Protein AF-A0A8S2XTC8-F1 (afdb_monomer)

Sequence (112 aa):
LIPLHIVGETWANIMSEYTPDDPAATIFNDYITDTYVDDDAIFSSFIWNDHDLIITDQPRTNNHVEGFHNRLKQHFGVHPHIYEFIEALKEENKYNYTRYTESFTQTVKRKK

Secondary structure (DSSP, 8-state):
---GGGHHHHHHHHHHHH--S-HHHHHHHHHHIIIIISTT-TT-HHHH--HHHHHTT--SSTHHHHHHHHHHHHSS-SS--HHHHHHHHHHHHHHHHHHHHHHHHHHHHHT-

Radius of gyration: 22.56 Å; Cα contacts (8 Å, |Δi|>4): 60; chains: 1; bounding box: 52×30×63 Å

Organism: NCBI:txid1234261

Structure (mmCIF, N/CA/C/O backbone):
data_AF-A0A8S2XTC8-F1
#
_entry.id   AF-A0A8S2XTC8-F1
#
loop_
_atom_site.group_PDB
_atom_site.id
_atom_site.type_symbol
_atom_site.label_atom_id
_atom_site.label_alt_id
_atom_site.label_comp_id
_atom_site.label_asym_id
_atom_site.label_entity_id
_atom_site.label_seq_id
_atom_site.pdbx_PDB_ins_code
_atom_site.Cartn_x
_atom_site.Cartn_y
_atom_site.Cartn_z
_atom_site.occupancy
_atom_site.B_iso_or_equiv
_atom_site.auth_seq_id
_atom_site.auth_comp_id
_atom_site.auth_asym_id
_atom_site.auth_atom_id
_atom_site.pdbx_PDB_model_num
ATOM 1 N N . LEU A 1 1 ? -5.631 -4.250 -12.435 1.00 81.69 1 LEU A N 1
ATOM 2 C CA . LEU A 1 1 ? -4.330 -4.806 -12.001 1.00 81.69 1 LEU A CA 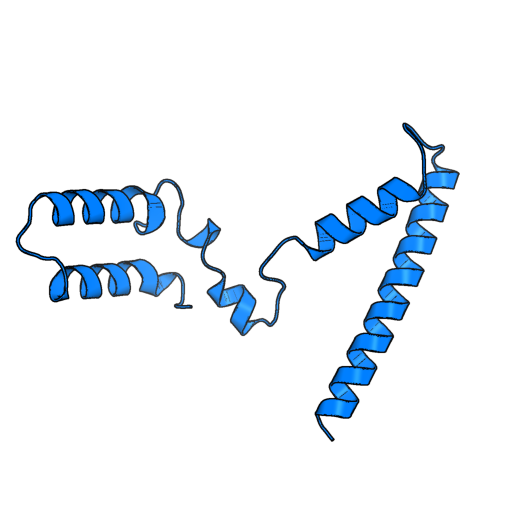1
ATOM 3 C C . LEU A 1 1 ? -4.287 -6.265 -12.423 1.00 81.69 1 LEU A C 1
ATOM 5 O O . LEU A 1 1 ? -5.352 -6.800 -12.711 1.00 81.69 1 LEU A O 1
ATOM 9 N N . ILE A 1 2 ? -3.104 -6.865 -12.520 1.00 92.19 2 ILE A N 1
ATOM 10 C CA . ILE A 1 2 ? -2.926 -8.267 -12.924 1.00 92.19 2 ILE A CA 1
ATOM 11 C C . ILE A 1 2 ? -2.479 -9.111 -11.722 1.00 92.19 2 ILE A C 1
ATOM 13 O O . ILE A 1 2 ? -1.785 -8.568 -10.856 1.00 92.19 2 ILE A O 1
ATOM 17 N N . PRO A 1 3 ? -2.856 -10.401 -11.653 1.00 94.31 3 PRO A N 1
ATOM 18 C CA . PRO A 1 3 ? -2.379 -11.311 -10.618 1.00 94.31 3 PRO A CA 1
ATOM 19 C C . PRO A 1 3 ? -0.850 -11.350 -10.530 1.00 94.31 3 PRO A C 1
ATOM 21 O O . PRO A 1 3 ? -0.177 -11.344 -11.559 1.00 94.31 3 PRO A O 1
ATOM 24 N N . LEU A 1 4 ? -0.315 -11.462 -9.310 1.00 92.62 4 LEU A N 1
ATOM 25 C CA . LEU A 1 4 ? 1.131 -11.500 -9.038 1.00 92.62 4 LEU A CA 1
ATOM 26 C C . LEU A 1 4 ? 1.878 -12.511 -9.921 1.00 92.62 4 LEU A C 1
ATOM 28 O O . LEU A 1 4 ? 2.869 -12.166 -10.555 1.00 92.62 4 LEU A O 1
ATOM 32 N N . HIS A 1 5 ? 1.344 -13.729 -10.039 1.00 92.62 5 HIS A N 1
ATOM 33 C CA . HIS A 1 5 ? 1.986 -14.827 -10.768 1.00 92.62 5 HIS A CA 1
ATOM 34 C C . HIS A 1 5 ? 2.084 -14.629 -12.290 1.00 92.62 5 HIS A C 1
ATOM 36 O O . HIS A 1 5 ? 2.773 -15.407 -12.939 1.00 92.62 5 HIS A O 1
ATOM 42 N N . ILE A 1 6 ? 1.407 -13.626 -12.866 1.00 95.50 6 ILE A N 1
ATOM 43 C CA . ILE A 1 6 ? 1.507 -13.313 -14.302 1.00 95.50 6 ILE A CA 1
ATOM 44 C C . ILE A 1 6 ? 2.220 -11.987 -14.578 1.00 95.50 6 ILE A C 1
ATOM 46 O O . ILE A 1 6 ? 2.302 -11.578 -15.736 1.00 95.50 6 ILE A O 1
ATOM 50 N N . VAL A 1 7 ? 2.712 -11.290 -13.545 1.00 95.56 7 VAL A N 1
ATOM 51 C CA . VAL A 1 7 ? 3.379 -9.986 -13.699 1.00 95.56 7 VAL A CA 1
ATOM 52 C C . VAL A 1 7 ? 4.603 -10.105 -14.604 1.00 95.56 7 VAL A C 1
ATOM 54 O O . VAL A 1 7 ? 4.688 -9.370 -15.587 1.00 95.56 7 VAL A O 1
ATOM 57 N N . GLY A 1 8 ? 5.492 -11.062 -14.323 1.00 94.88 8 GLY A N 1
ATOM 58 C CA . GLY A 1 8 ? 6.707 -11.288 -15.110 1.00 94.88 8 GLY A CA 1
ATOM 59 C C . GLY A 1 8 ? 6.421 -11.668 -16.562 1.00 94.88 8 GLY A C 1
ATOM 60 O O . GLY A 1 8 ? 6.950 -11.046 -17.480 1.00 94.88 8 GLY A O 1
ATOM 61 N N . GLU A 1 9 ? 5.516 -12.625 -16.785 1.00 95.69 9 GLU A N 1
ATOM 62 C CA . GLU A 1 9 ? 5.120 -13.047 -18.136 1.00 95.69 9 GLU A CA 1
ATOM 63 C C . GLU A 1 9 ? 4.496 -11.891 -18.931 1.00 95.69 9 GLU A C 1
ATOM 65 O O . GLU A 1 9 ? 4.861 -11.642 -20.081 1.00 95.69 9 GLU A O 1
ATOM 70 N N . THR A 1 10 ? 3.578 -11.146 -18.312 1.00 95.62 10 THR A N 1
ATOM 71 C CA . THR A 1 10 ? 2.916 -10.011 -18.965 1.00 95.62 10 THR A CA 1
ATOM 72 C C . THR A 1 10 ? 3.928 -8.928 -19.326 1.00 95.62 10 THR A C 1
ATOM 74 O O . THR A 1 10 ? 3.880 -8.394 -20.432 1.00 95.62 10 THR A O 1
ATOM 77 N N . TRP A 1 11 ? 4.864 -8.623 -18.424 1.00 95.62 11 TRP A N 1
ATOM 78 C CA . TRP A 1 11 ? 5.939 -7.672 -18.686 1.00 95.62 11 TRP A CA 1
ATOM 79 C C . TRP A 1 11 ? 6.813 -8.115 -19.862 1.00 95.62 11 TRP A C 1
ATOM 81 O O . TRP A 1 11 ? 6.981 -7.349 -20.809 1.00 95.62 11 TRP A O 1
ATOM 91 N N . ALA A 1 12 ? 7.292 -9.362 -19.854 1.00 94.88 12 ALA A N 1
ATOM 92 C CA . ALA A 1 12 ? 8.130 -9.907 -20.919 1.00 94.88 12 ALA A CA 1
ATOM 93 C C . ALA A 1 12 ? 7.439 -9.843 -22.291 1.00 94.88 12 ALA A C 1
ATOM 95 O O . ALA A 1 12 ? 8.054 -9.429 -23.275 1.00 94.88 12 ALA A O 1
ATOM 96 N N . ASN A 1 13 ? 6.144 -10.169 -22.347 1.00 96.12 13 ASN A N 1
ATOM 97 C CA . ASN A 1 13 ? 5.355 -10.079 -23.574 1.00 96.12 13 ASN A CA 1
ATOM 98 C C . ASN A 1 13 ? 5.282 -8.635 -24.095 1.00 96.12 13 ASN A C 1
ATOM 100 O O . ASN A 1 13 ? 5.574 -8.397 -25.267 1.00 96.12 13 ASN A O 1
ATOM 104 N N . ILE A 1 14 ? 4.979 -7.660 -23.227 1.00 95.19 14 ILE A N 1
ATOM 105 C CA . ILE A 1 14 ? 4.919 -6.241 -23.618 1.00 95.19 14 ILE A CA 1
ATOM 106 C C . ILE A 1 14 ? 6.291 -5.763 -24.103 1.00 95.19 14 ILE A C 1
ATOM 108 O O . ILE A 1 14 ? 6.381 -5.105 -25.137 1.00 95.19 14 ILE A O 1
ATOM 112 N N . MET A 1 15 ? 7.371 -6.108 -23.399 1.00 95.06 15 MET A N 1
ATOM 113 C CA . MET A 1 15 ? 8.714 -5.706 -23.817 1.00 95.06 15 MET A CA 1
ATOM 114 C C . MET A 1 15 ? 9.083 -6.328 -25.168 1.00 95.06 15 MET A C 1
ATOM 116 O O . MET A 1 15 ? 9.638 -5.638 -26.019 1.00 95.06 15 MET A O 1
ATOM 120 N N . SER A 1 16 ? 8.718 -7.585 -25.421 1.00 92.75 16 SER A N 1
ATOM 121 C CA . SER A 1 16 ? 9.005 -8.235 -26.705 1.00 92.75 16 SER A CA 1
ATOM 122 C C . SER A 1 16 ? 8.294 -7.583 -27.899 1.00 92.75 16 SER A C 1
ATOM 124 O O . SER A 1 16 ? 8.839 -7.566 -28.999 1.00 92.75 16 SER A O 1
ATOM 126 N N . GLU A 1 17 ? 7.094 -7.035 -27.687 1.00 95.25 17 GLU A N 1
ATOM 127 C CA . GLU A 1 17 ? 6.263 -6.467 -28.752 1.00 95.25 17 GLU A CA 1
ATOM 128 C C . GLU A 1 17 ? 6.541 -4.974 -28.984 1.00 95.25 17 GLU A C 1
ATOM 130 O O . GLU A 1 17 ? 6.488 -4.507 -30.122 1.00 95.25 17 GLU A O 1
ATOM 135 N N . TYR A 1 18 ? 6.847 -4.225 -27.920 1.00 94.12 18 TYR A N 1
ATOM 136 C CA . TYR A 1 18 ? 6.850 -2.760 -27.953 1.00 94.12 18 TYR A CA 1
ATOM 137 C C . TYR A 1 18 ? 8.214 -2.105 -27.719 1.00 94.12 18 TYR A C 1
ATOM 139 O O . TYR A 1 18 ? 8.297 -0.881 -27.833 1.00 94.12 18 TYR A O 1
ATOM 147 N N . THR A 1 19 ? 9.275 -2.856 -27.401 1.00 95.00 19 THR A N 1
ATOM 148 C CA . THR A 1 19 ? 10.608 -2.257 -27.200 1.00 95.00 19 THR A CA 1
ATOM 149 C C . THR A 1 19 ? 11.142 -1.694 -28.520 1.00 95.00 19 THR A C 1
ATOM 151 O O . THR A 1 19 ? 11.317 -2.455 -29.474 1.00 95.00 19 THR A O 1
ATOM 154 N N . PRO A 1 20 ? 11.411 -0.378 -28.610 1.00 94.38 20 PRO A N 1
ATOM 155 C CA . PRO A 1 20 ? 12.057 0.207 -29.779 1.00 94.38 20 PRO A CA 1
ATOM 156 C C . PRO A 1 20 ? 13.463 -0.361 -29.984 1.00 94.38 20 PRO A C 1
ATOM 158 O O . PRO A 1 20 ? 14.128 -0.736 -29.021 1.00 94.38 20 PRO A O 1
ATOM 161 N N . ASP A 1 21 ? 13.950 -0.334 -31.226 1.00 94.69 21 ASP A N 1
ATOM 162 C CA . ASP A 1 21 ? 15.351 -0.632 -31.552 1.00 94.69 21 ASP A CA 1
ATOM 163 C C . ASP A 1 21 ? 16.263 0.540 -31.135 1.00 94.69 21 ASP A C 1
ATOM 165 O O . ASP A 1 21 ?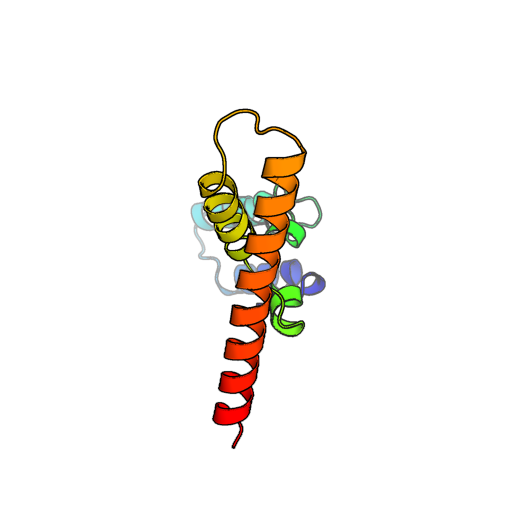 16.809 1.280 -31.954 1.00 94.69 21 ASP A O 1
ATOM 169 N N . ASP A 1 22 ? 16.331 0.773 -29.824 1.00 95.44 22 ASP A N 1
ATOM 170 C CA . ASP A 1 22 ? 17.124 1.802 -29.161 1.00 95.44 22 ASP A CA 1
ATOM 171 C C . ASP A 1 22 ? 17.790 1.187 -27.917 1.00 95.44 22 ASP A C 1
ATOM 173 O O . ASP A 1 22 ? 17.087 0.735 -27.007 1.00 95.44 22 ASP A O 1
ATOM 177 N N . PRO A 1 23 ? 19.133 1.204 -27.815 1.00 95.38 23 PRO A N 1
ATOM 178 C CA . PRO A 1 23 ? 19.844 0.729 -26.631 1.00 95.38 23 PRO A CA 1
ATOM 179 C C . PRO A 1 23 ? 19.354 1.346 -25.313 1.00 95.38 23 PRO A C 1
ATOM 181 O O . PRO A 1 23 ? 19.392 0.684 -24.277 1.00 95.38 23 PRO A O 1
ATOM 184 N N . ALA A 1 24 ? 18.883 2.597 -25.328 1.00 96.81 24 ALA A N 1
ATOM 185 C CA . ALA A 1 24 ? 18.349 3.244 -24.134 1.00 96.81 24 ALA A CA 1
ATOM 186 C C . ALA A 1 24 ? 17.051 2.583 -23.642 1.00 96.81 24 ALA A C 1
ATOM 188 O O . ALA A 1 24 ? 16.830 2.503 -22.432 1.00 96.81 24 ALA A O 1
ATOM 189 N N . ALA A 1 25 ? 16.218 2.080 -24.558 1.00 95.56 25 ALA A N 1
ATOM 190 C CA . ALA A 1 25 ? 14.997 1.365 -24.209 1.00 95.56 25 ALA A CA 1
ATOM 191 C C . ALA A 1 25 ? 15.311 0.014 -23.558 1.00 95.56 25 ALA A C 1
ATOM 193 O O . ALA A 1 25 ? 14.725 -0.312 -22.530 1.00 95.56 25 ALA A O 1
ATOM 194 N N . THR A 1 26 ? 16.294 -0.724 -24.083 1.00 95.31 26 THR A N 1
ATOM 195 C CA . THR A 1 26 ? 16.756 -1.978 -23.467 1.00 95.31 26 THR A CA 1
ATOM 196 C C . THR A 1 26 ? 17.275 -1.746 -22.052 1.00 95.31 26 THR A C 1
ATOM 198 O O . THR A 1 26 ? 16.823 -2.407 -21.125 1.00 95.31 26 THR A O 1
ATOM 201 N N . ILE A 1 27 ? 18.137 -0.740 -21.855 1.00 97.00 27 ILE A N 1
ATOM 202 C CA . ILE A 1 27 ? 18.672 -0.397 -20.525 1.00 97.00 27 ILE A CA 1
ATOM 203 C C . ILE A 1 27 ? 17.546 -0.052 -19.544 1.00 97.00 27 ILE A C 1
ATOM 205 O O . ILE A 1 27 ? 17.588 -0.439 -18.377 1.00 97.00 27 ILE A O 1
ATOM 209 N N . PHE A 1 28 ? 16.538 0.692 -20.003 1.00 96.50 28 PHE A N 1
ATOM 210 C CA . PHE A 1 28 ? 15.380 1.017 -19.180 1.00 96.50 28 PHE A CA 1
ATOM 211 C C . PHE A 1 28 ? 14.578 -0.235 -18.802 1.00 96.50 28 PHE A C 1
ATOM 213 O O . PHE A 1 28 ? 14.201 -0.389 -17.641 1.00 96.50 28 PHE A O 1
ATOM 220 N N . ASN A 1 29 ? 14.343 -1.136 -19.753 1.00 96.25 29 ASN A N 1
ATOM 221 C CA . ASN A 1 29 ? 13.584 -2.358 -19.513 1.00 96.25 29 ASN A CA 1
ATOM 222 C C . ASN A 1 29 ? 14.310 -3.307 -18.559 1.00 96.25 29 ASN A C 1
ATOM 224 O O . ASN A 1 29 ? 13.669 -3.850 -17.661 1.00 96.25 29 ASN A O 1
ATOM 228 N N . ASP A 1 30 ? 15.627 -3.457 -18.707 1.00 95.69 30 ASP A N 1
ATOM 22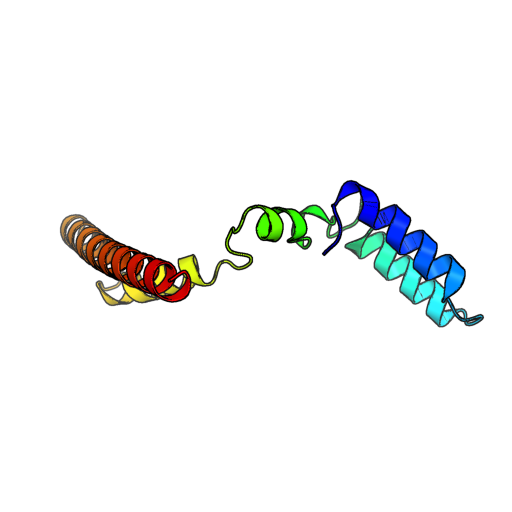9 C CA . ASP A 1 30 ? 16.464 -4.242 -17.795 1.00 95.69 30 ASP A CA 1
ATOM 230 C C . ASP A 1 30 ? 16.376 -3.664 -16.378 1.00 95.69 30 ASP A C 1
ATOM 232 O O . ASP A 1 30 ? 16.046 -4.371 -15.429 1.00 95.69 30 ASP A O 1
ATOM 236 N N . TYR A 1 31 ? 16.522 -2.340 -16.246 1.00 97.44 31 TYR A N 1
ATOM 237 C CA . TYR A 1 31 ? 16.366 -1.658 -14.962 1.00 97.44 31 TYR A CA 1
ATOM 238 C C . TYR A 1 31 ? 14.998 -1.917 -14.316 1.00 97.44 31 TYR A C 1
ATOM 240 O O . TYR A 1 31 ? 14.934 -2.217 -13.122 1.00 97.44 31 TYR A O 1
ATOM 248 N N . ILE A 1 32 ? 13.898 -1.799 -15.070 1.00 97.00 32 ILE A N 1
ATOM 249 C CA . ILE A 1 32 ? 12.557 -2.066 -14.532 1.00 97.00 32 ILE A CA 1
ATOM 250 C C . ILE A 1 32 ? 12.407 -3.538 -14.147 1.00 97.00 32 ILE A C 1
ATOM 252 O O . ILE A 1 32 ? 11.815 -3.827 -13.104 1.00 97.00 32 ILE A O 1
ATOM 256 N N . THR A 1 33 ? 12.962 -4.446 -14.951 1.00 96.19 33 THR A N 1
ATOM 257 C CA . THR A 1 33 ? 12.899 -5.888 -14.706 1.00 96.19 33 THR A CA 1
ATOM 258 C C . THR A 1 33 ? 13.567 -6.230 -13.378 1.00 96.19 33 THR A C 1
ATOM 260 O O . THR A 1 33 ? 12.893 -6.719 -12.471 1.00 96.19 33 THR A O 1
ATOM 263 N N . ASP A 1 34 ? 14.831 -5.836 -13.222 1.00 97.12 34 ASP A N 1
ATOM 264 C CA . ASP A 1 34 ? 15.654 -6.107 -12.038 1.00 97.12 34 ASP A CA 1
ATOM 265 C C . ASP A 1 34 ? 15.139 -5.391 -10.779 1.00 97.12 34 ASP A C 1
ATOM 267 O O . ASP A 1 34 ? 15.334 -5.837 -9.646 1.00 97.12 34 ASP A O 1
ATOM 271 N N . THR A 1 35 ? 14.495 -4.235 -10.952 1.00 97.62 35 THR A N 1
ATOM 272 C CA . THR A 1 35 ? 14.062 -3.411 -9.819 1.00 97.62 35 THR A CA 1
ATOM 273 C C . THR A 1 35 ? 12.662 -3.777 -9.331 1.00 97.62 35 THR A C 1
ATOM 275 O O . THR A 1 35 ? 12.426 -3.698 -8.125 1.00 97.62 35 THR A O 1
ATOM 278 N N . TYR A 1 36 ? 11.739 -4.174 -10.218 1.00 96.62 36 TYR A N 1
ATOM 279 C CA . TYR A 1 36 ? 10.315 -4.299 -9.869 1.00 96.62 36 TYR A CA 1
ATOM 280 C C . TYR A 1 36 ? 9.620 -5.594 -10.301 1.00 96.62 36 TYR A C 1
ATOM 282 O O . TYR A 1 36 ? 8.598 -5.933 -9.699 1.00 96.62 36 TYR A O 1
ATOM 290 N N . VAL A 1 37 ? 10.085 -6.269 -11.354 1.00 95.50 37 VAL A N 1
ATOM 291 C CA . VAL A 1 37 ? 9.299 -7.323 -12.022 1.00 95.50 37 VAL A CA 1
ATOM 292 C C . VAL A 1 37 ? 9.791 -8.720 -11.686 1.00 95.50 37 VAL A C 1
ATOM 294 O O . VAL A 1 37 ? 8.955 -9.598 -11.484 1.00 95.50 37 VAL A O 1
ATOM 297 N N . ASP A 1 38 ? 11.108 -8.916 -11.669 1.00 93.75 38 ASP A N 1
ATOM 298 C CA . ASP A 1 38 ? 11.714 -10.223 -11.437 1.00 93.75 38 ASP A CA 1
ATOM 299 C C . ASP A 1 38 ? 11.351 -10.783 -10.051 1.00 93.75 38 ASP A C 1
ATOM 301 O O . ASP A 1 38 ? 11.030 -10.038 -9.117 1.00 93.75 38 ASP A O 1
ATOM 305 N N . ASP A 1 39 ? 11.409 -12.105 -9.902 1.00 89.50 39 ASP A N 1
ATOM 306 C CA . ASP A 1 39 ? 11.077 -12.769 -8.636 1.00 89.50 39 ASP A CA 1
ATOM 307 C C . ASP A 1 39 ? 12.043 -12.337 -7.515 1.00 89.50 39 ASP A C 1
ATOM 309 O O . ASP A 1 39 ? 11.623 -12.135 -6.371 1.00 89.50 39 ASP A O 1
ATOM 313 N N . ASP A 1 40 ? 13.309 -12.099 -7.877 1.00 92.69 40 ASP A N 1
ATOM 314 C CA . ASP A 1 40 ? 14.380 -11.605 -7.003 1.00 92.69 40 ASP A CA 1
ATOM 315 C C . ASP A 1 40 ? 14.551 -10.069 -7.056 1.00 92.69 40 ASP A C 1
ATOM 317 O O . ASP A 1 40 ? 15.567 -9.5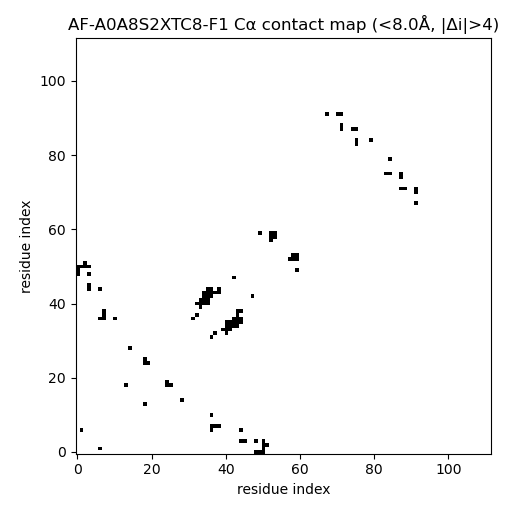27 -6.607 1.00 92.69 40 ASP A O 1
ATOM 321 N N . ALA A 1 41 ? 13.563 -9.340 -7.590 1.00 95.81 41 ALA A N 1
ATOM 322 C CA . ALA A 1 41 ? 13.640 -7.891 -7.735 1.00 95.81 41 ALA A CA 1
ATOM 323 C C . ALA A 1 41 ? 13.773 -7.151 -6.392 1.00 95.81 41 ALA A C 1
ATOM 325 O O . ALA A 1 41 ? 13.178 -7.527 -5.376 1.00 95.81 41 ALA A O 1
ATOM 326 N N . ILE A 1 42 ? 14.483 -6.014 -6.414 1.00 95.69 42 ILE A N 1
ATOM 327 C CA . ILE A 1 42 ? 14.707 -5.153 -5.232 1.00 95.69 42 ILE A CA 1
ATOM 328 C C . ILE A 1 42 ? 13.378 -4.786 -4.557 1.00 95.69 42 ILE A C 1
ATOM 330 O O . ILE A 1 42 ? 13.252 -4.823 -3.330 1.00 95.69 42 ILE A O 1
ATOM 334 N N . PHE A 1 43 ? 12.383 -4.438 -5.371 1.00 95.81 43 PHE A N 1
ATOM 335 C CA . PHE A 1 43 ? 11.019 -4.161 -4.953 1.00 95.81 43 PHE A CA 1
ATOM 336 C C . PHE A 1 43 ? 10.082 -5.162 -5.615 1.00 95.81 43 PHE A C 1
ATOM 338 O O . PHE A 1 43 ? 9.343 -4.831 -6.543 1.00 95.81 43 PHE A O 1
ATOM 345 N N . SER A 1 44 ? 10.128 -6.394 -5.110 1.00 93.38 44 SER A N 1
ATOM 346 C CA . SER A 1 44 ? 9.256 -7.485 -5.534 1.00 93.38 44 SER A CA 1
ATOM 347 C C . SER A 1 44 ? 7.793 -7.050 -5.680 1.00 93.38 44 SER A C 1
ATOM 349 O O . SER A 1 44 ? 7.272 -6.255 -4.887 1.00 93.38 44 SER A O 1
ATOM 351 N N . SER A 1 45 ? 7.108 -7.621 -6.672 1.00 93.69 45 SER A N 1
ATOM 352 C CA . SER A 1 45 ? 5.711 -7.314 -6.995 1.00 93.69 45 SER A CA 1
ATOM 353 C C . SER A 1 45 ? 4.741 -7.481 -5.825 1.00 93.69 45 SER A C 1
ATOM 355 O O . SER A 1 45 ? 3.747 -6.761 -5.757 1.00 93.69 45 SER A O 1
ATOM 357 N N . PHE A 1 46 ? 5.073 -8.313 -4.835 1.00 90.25 46 PHE A N 1
ATOM 358 C CA . PHE A 1 46 ? 4.330 -8.434 -3.576 1.00 90.25 46 PHE A CA 1
ATOM 359 C C . PHE A 1 46 ? 4.211 -7.125 -2.777 1.00 90.25 46 PHE A C 1
ATOM 361 O O . PHE A 1 46 ? 3.294 -6.993 -1.971 1.00 90.25 46 PHE A O 1
ATOM 368 N N . ILE A 1 47 ? 5.132 -6.173 -2.960 1.00 90.25 47 ILE A N 1
ATOM 369 C CA . ILE A 1 47 ? 5.152 -4.906 -2.214 1.00 90.25 47 ILE A CA 1
ATOM 370 C C . ILE A 1 47 ? 4.205 -3.875 -2.836 1.00 90.25 47 ILE A C 1
ATOM 372 O O . ILE A 1 47 ? 3.584 -3.102 -2.109 1.00 90.25 47 ILE A O 1
ATOM 376 N N . TRP A 1 48 ? 4.122 -3.828 -4.167 1.00 91.56 48 TRP A N 1
ATOM 377 C CA . TRP A 1 48 ? 3.449 -2.742 -4.891 1.00 91.56 48 TRP A CA 1
ATOM 378 C C . TRP A 1 48 ? 2.182 -3.171 -5.641 1.00 91.56 48 TRP A C 1
ATOM 380 O O . TRP A 1 48 ? 1.425 -2.314 -6.101 1.00 91.56 48 TRP A O 1
ATOM 390 N N . ASN A 1 49 ? 1.939 -4.470 -5.818 1.00 93.31 49 ASN A N 1
ATOM 391 C CA . ASN A 1 49 ? 0.781 -4.959 -6.558 1.00 93.31 49 ASN A CA 1
ATOM 392 C C . ASN A 1 49 ? -0.452 -5.104 -5.648 1.00 93.31 49 ASN A C 1
ATOM 394 O O . ASN A 1 49 ? -0.539 -6.011 -4.825 1.00 93.31 49 ASN A O 1
ATOM 398 N N . ASP A 1 50 ? -1.459 -4.258 -5.880 1.00 93.56 50 ASP A N 1
ATOM 399 C CA . ASP A 1 50 ? -2.725 -4.268 -5.131 1.00 93.56 50 ASP A CA 1
ATOM 400 C C . ASP A 1 50 ? -3.823 -5.158 -5.753 1.00 93.56 50 ASP A C 1
ATOM 402 O O . ASP A 1 50 ? -4.999 -5.008 -5.413 1.00 93.56 50 ASP A O 1
ATOM 406 N N . HIS A 1 51 ? -3.515 -6.038 -6.714 1.00 94.38 51 HIS A N 1
ATOM 407 C CA . HIS A 1 51 ? -4.530 -6.848 -7.406 1.00 94.38 51 HIS A CA 1
ATOM 408 C C . HIS A 1 51 ? -5.425 -7.599 -6.421 1.00 94.38 51 HIS A C 1
ATOM 410 O O . HIS A 1 51 ? -6.653 -7.497 -6.496 1.00 94.38 51 HIS A O 1
ATOM 416 N N . ASP A 1 52 ? -4.805 -8.295 -5.471 1.00 92.12 52 ASP A N 1
ATOM 417 C CA . ASP A 1 52 ? -5.520 -9.117 -4.502 1.00 92.12 52 ASP A CA 1
ATOM 418 C C . ASP A 1 52 ? -6.347 -8.258 -3.535 1.00 92.12 52 ASP A C 1
ATOM 420 O O . ASP A 1 52 ? -7.467 -8.626 -3.175 1.00 92.12 52 ASP A O 1
ATOM 424 N N . LEU A 1 53 ? -5.865 -7.057 -3.194 1.00 91.12 53 LEU A N 1
ATOM 425 C CA . LEU A 1 53 ? -6.617 -6.090 -2.391 1.00 91.12 53 LEU A CA 1
ATOM 426 C C . LEU A 1 53 ? -7.870 -5.602 -3.129 1.00 91.12 53 LEU A C 1
ATOM 428 O O . LEU A 1 53 ? -8.930 -5.478 -2.524 1.00 91.12 53 LEU A O 1
ATOM 432 N N . ILE A 1 54 ? -7.787 -5.383 -4.445 1.00 90.38 54 ILE A N 1
ATOM 433 C CA . ILE A 1 54 ? -8.940 -4.960 -5.254 1.00 90.38 54 ILE A CA 1
ATOM 434 C C . ILE A 1 54 ? -10.005 -6.054 -5.313 1.00 90.38 54 ILE A C 1
ATOM 436 O O . ILE A 1 54 ? -11.180 -5.772 -5.080 1.00 90.38 54 ILE A O 1
ATOM 440 N N . ILE A 1 55 ? -9.623 -7.293 -5.633 1.00 92.56 55 ILE A N 1
ATOM 441 C CA . ILE A 1 55 ? -10.600 -8.386 -5.780 1.00 92.56 55 ILE A CA 1
ATOM 442 C C . ILE A 1 55 ? -11.242 -8.771 -4.441 1.00 92.56 55 ILE A C 1
ATOM 444 O O . ILE A 1 55 ? -12.354 -9.295 -4.428 1.00 92.56 55 ILE A O 1
ATOM 448 N N . THR A 1 56 ? -10.561 -8.501 -3.323 1.00 91.00 56 THR A N 1
ATOM 449 C CA . THR A 1 56 ? -11.068 -8.755 -1.966 1.00 91.00 56 THR A CA 1
ATOM 450 C C . THR A 1 56 ? -11.748 -7.544 -1.323 1.00 91.00 56 THR A C 1
ATOM 452 O O . THR A 1 56 ? -12.137 -7.630 -0.159 1.00 91.00 56 THR A O 1
ATOM 455 N N . ASP A 1 57 ? -11.930 -6.442 -2.062 1.00 88.38 57 ASP A N 1
ATOM 456 C CA . ASP A 1 57 ? -12.516 -5.182 -1.570 1.00 88.38 57 ASP A CA 1
ATOM 457 C C . ASP A 1 57 ? -11.812 -4.646 -0.304 1.00 88.38 57 ASP A C 1
ATOM 459 O O . ASP A 1 57 ? -12.431 -4.103 0.615 1.00 88.38 57 ASP A O 1
ATOM 463 N N . GLN A 1 58 ? -10.489 -4.824 -0.236 1.00 88.44 58 GLN A N 1
ATOM 464 C CA . GLN A 1 58 ? -9.646 -4.331 0.849 1.00 88.44 58 GLN A CA 1
ATOM 465 C C . GLN A 1 58 ? -9.063 -2.941 0.538 1.00 88.44 58 GLN A C 1
ATOM 467 O O . GLN A 1 58 ? -8.887 -2.564 -0.627 1.00 88.44 58 GLN A O 1
ATOM 472 N N . PRO A 1 59 ? -8.730 -2.142 1.571 1.00 86.81 59 PRO A N 1
ATOM 473 C CA . PRO A 1 59 ? -8.069 -0.858 1.377 1.00 86.81 59 PRO A CA 1
ATOM 474 C C . PRO A 1 59 ? -6.713 -1.011 0.673 1.00 86.81 59 PRO A C 1
ATOM 476 O O . PRO A 1 59 ? -5.839 -1.722 1.150 1.00 86.81 59 PRO A O 1
ATOM 479 N N . ARG A 1 60 ? -6.524 -0.276 -0.429 1.00 87.19 60 ARG A N 1
ATOM 480 C CA . ARG A 1 60 ? -5.259 -0.218 -1.195 1.00 87.19 60 ARG A CA 1
ATOM 481 C C . ARG A 1 60 ? -4.175 0.639 -0.541 1.00 87.19 60 ARG A C 1
ATOM 483 O O . ARG A 1 60 ? -3.016 0.590 -0.914 1.00 87.19 60 ARG A O 1
ATOM 490 N N . THR A 1 61 ? -4.566 1.504 0.388 1.00 85.38 61 THR A N 1
ATOM 491 C CA . THR A 1 61 ? -3.658 2.441 1.047 1.00 85.38 61 THR A CA 1
ATOM 492 C C . THR A 1 61 ? -3.886 2.418 2.549 1.00 85.38 61 THR A C 1
ATOM 494 O O . THR A 1 61 ? -4.981 2.133 3.039 1.00 85.38 61 THR A O 1
ATOM 497 N N . ASN A 1 62 ? -2.856 2.798 3.295 1.00 86.62 62 ASN A N 1
ATOM 498 C CA . ASN A 1 62 ? -2.892 2.962 4.745 1.00 86.62 62 ASN A CA 1
ATOM 499 C C . ASN A 1 62 ? -3.596 4.264 5.198 1.00 86.62 62 ASN A C 1
ATOM 501 O O . ASN A 1 62 ? -3.616 4.551 6.396 1.00 86.62 62 ASN A O 1
ATOM 505 N N . ASN A 1 63 ? -4.223 5.024 4.287 1.00 88.56 63 ASN A N 1
ATOM 506 C CA . ASN A 1 63 ? -4.885 6.308 4.571 1.00 88.56 63 ASN A CA 1
ATOM 507 C C . ASN A 1 63 ? -5.866 6.228 5.751 1.00 88.56 63 ASN A C 1
ATOM 509 O O . ASN A 1 63 ? -6.008 7.175 6.525 1.00 88.56 63 ASN A O 1
ATOM 513 N N . HIS A 1 64 ? -6.567 5.099 5.897 1.00 86.56 64 HIS A N 1
ATOM 514 C CA . HIS A 1 64 ? -7.507 4.909 6.999 1.00 86.56 64 HIS A CA 1
ATOM 515 C C . HIS A 1 64 ? -6.794 4.822 8.360 1.00 86.56 64 HIS A C 1
ATOM 517 O O . HIS A 1 64 ? -7.274 5.394 9.339 1.00 86.56 64 HIS A O 1
ATOM 523 N N . VAL A 1 65 ? -5.637 4.150 8.421 1.00 90.44 65 VAL A N 1
ATOM 524 C CA . VAL A 1 65 ? -4.802 4.036 9.627 1.00 90.44 65 VAL A CA 1
ATOM 525 C C . VAL A 1 65 ? -4.154 5.378 9.947 1.00 90.44 65 VAL A C 1
ATOM 527 O O . VAL A 1 65 ? -4.148 5.800 11.101 1.00 90.44 65 VAL A O 1
ATOM 530 N N . GLU A 1 66 ? -3.647 6.078 8.934 1.00 91.94 66 GLU A N 1
ATOM 531 C CA . GLU A 1 66 ? -3.059 7.409 9.095 1.00 91.94 66 GLU A CA 1
ATOM 532 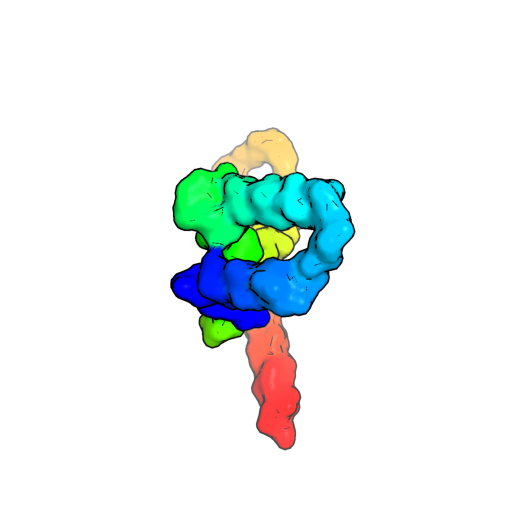C C . GLU A 1 66 ? -4.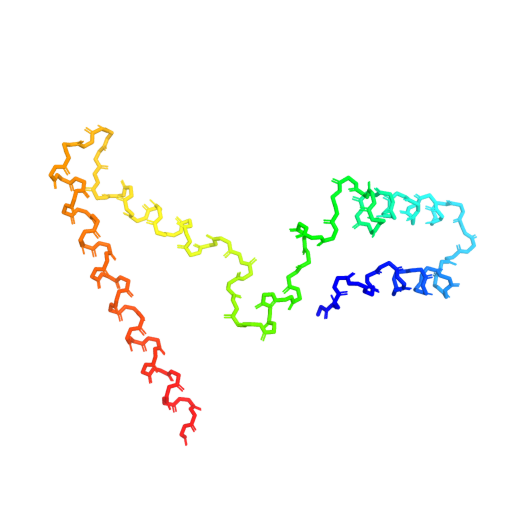081 8.411 9.638 1.00 91.94 66 GLU A C 1
ATOM 534 O O . GLU A 1 66 ? -3.801 9.129 10.599 1.00 91.94 66 GLU A O 1
ATOM 539 N N . GLY A 1 67 ? -5.298 8.404 9.086 1.00 90.50 67 GLY A N 1
ATOM 540 C CA . GLY A 1 67 ? -6.403 9.228 9.568 1.00 90.50 67 GLY A CA 1
ATOM 541 C C . GLY A 1 67 ? -6.801 8.900 11.009 1.00 90.50 67 GLY A C 1
ATOM 542 O O . GLY A 1 67 ? -6.998 9.816 11.809 1.00 90.50 67 GLY A O 1
ATOM 543 N N . PHE A 1 68 ? -6.869 7.610 11.357 1.00 92.06 68 PHE A N 1
ATOM 544 C CA . PHE A 1 68 ? -7.109 7.162 12.731 1.00 92.06 68 PHE A CA 1
ATOM 545 C C . PHE A 1 68 ? -6.028 7.676 13.687 1.00 92.06 68 PHE A C 1
ATOM 547 O O . PHE A 1 68 ? -6.349 8.324 14.680 1.00 92.06 68 PHE A O 1
ATOM 554 N N . HIS A 1 69 ? -4.748 7.460 13.375 1.00 92.25 69 HIS A N 1
ATOM 555 C CA . HIS A 1 69 ? -3.652 7.912 14.231 1.00 92.25 69 HIS A CA 1
ATOM 556 C C . HIS A 1 69 ? -3.606 9.433 14.362 1.00 92.25 69 HIS A C 1
ATOM 558 O O . HIS A 1 69 ? -3.324 9.939 15.447 1.00 92.25 69 HIS A O 1
ATOM 564 N N . ASN A 1 70 ? -3.883 10.167 13.284 1.00 91.94 70 ASN A N 1
ATOM 565 C CA . ASN A 1 70 ? -3.929 11.623 13.325 1.00 91.94 70 ASN A CA 1
ATOM 566 C C . ASN A 1 70 ? -5.030 12.118 14.276 1.00 91.94 70 ASN A C 1
ATOM 568 O O . ASN A 1 70 ? -4.776 12.987 15.105 1.00 91.94 70 ASN A O 1
ATOM 572 N N . ARG A 1 71 ? -6.230 11.531 14.208 1.00 91.25 71 ARG A N 1
ATOM 573 C CA . ARG A 1 71 ? -7.350 11.906 15.080 1.00 91.25 71 ARG A CA 1
ATOM 574 C C . ARG A 1 71 ? -7.111 11.483 16.531 1.00 91.25 71 ARG A C 1
ATOM 576 O O . ARG A 1 71 ? -7.274 12.298 17.433 1.00 91.25 71 ARG A O 1
ATOM 583 N N . LEU A 1 72 ? -6.617 10.267 16.762 1.00 92.19 72 LEU A N 1
ATOM 584 C CA . LEU A 1 72 ? -6.276 9.778 18.100 1.00 92.19 72 LEU A CA 1
ATOM 585 C C . LEU A 1 72 ? -5.255 10.696 18.791 1.00 92.19 72 LEU A C 1
ATOM 587 O O . LEU A 1 72 ? -5.460 11.086 19.934 1.00 92.19 72 LEU A O 1
ATOM 591 N N . LYS A 1 73 ? -4.199 11.116 18.080 1.00 91.00 73 LYS A N 1
ATOM 592 C CA . LYS A 1 73 ? -3.186 12.047 18.610 1.00 91.00 73 LYS A CA 1
ATOM 593 C C . LYS A 1 73 ? -3.747 13.416 19.007 1.00 91.00 73 LYS A C 1
ATOM 595 O O . LYS A 1 73 ? -3.106 14.106 19.786 1.00 91.00 73 LYS A O 1
ATOM 600 N N . GLN A 1 74 ? -4.905 13.828 18.490 1.00 90.12 74 GLN A N 1
ATOM 601 C CA . GLN A 1 74 ? -5.536 15.098 18.872 1.00 90.12 74 GLN A CA 1
ATOM 602 C C . GLN A 1 74 ? -6.248 15.024 20.231 1.00 90.12 74 GLN A C 1
ATOM 604 O O . GLN A 1 74 ? -6.535 16.067 20.811 1.00 90.12 74 GLN A O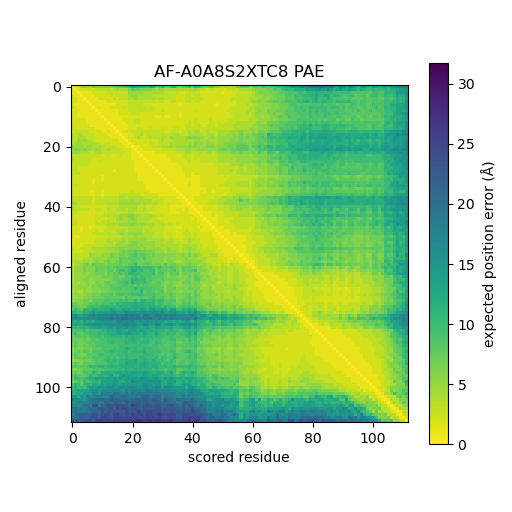 1
ATOM 609 N N . HIS A 1 75 ? -6.517 13.821 20.750 1.00 89.38 75 HIS A N 1
ATOM 610 C CA . HIS A 1 75 ? -7.246 13.635 22.008 1.00 89.38 75 HIS A CA 1
ATOM 611 C C . HIS A 1 75 ? -6.360 13.751 23.253 1.00 89.38 75 HIS A C 1
ATOM 613 O O . HIS A 1 75 ? -6.878 13.868 24.360 1.00 89.38 75 HIS A O 1
ATOM 619 N N . PHE A 1 76 ? -5.035 13.714 23.104 1.00 89.75 76 PHE A N 1
ATOM 620 C CA . PHE A 1 76 ? -4.119 13.766 24.238 1.00 89.75 76 PHE A CA 1
ATOM 621 C C . PHE A 1 76 ? -2.783 14.437 23.909 1.00 89.75 76 PHE A C 1
ATOM 623 O O . PHE A 1 76 ? -2.335 14.468 22.766 1.00 89.75 76 PHE A O 1
ATOM 630 N N . GLY A 1 77 ? -2.133 14.967 24.948 1.00 86.50 77 GLY A N 1
ATOM 631 C CA . GLY A 1 77 ? -0.791 15.542 24.864 1.00 86.50 77 GLY A CA 1
ATOM 632 C C . GLY A 1 77 ? 0.323 14.492 24.822 1.00 86.50 77 GLY A C 1
ATOM 633 O O . GLY A 1 77 ? 0.095 13.288 24.733 1.00 86.50 77 GLY A O 1
ATOM 634 N N . VAL A 1 78 ? 1.570 14.948 24.905 1.00 86.38 78 VAL A N 1
ATOM 635 C CA . VAL A 1 78 ? 2.734 14.054 24.950 1.00 86.38 78 VAL A CA 1
ATOM 636 C C . VAL A 1 78 ? 2.742 13.295 26.287 1.00 86.38 78 VAL A C 1
ATOM 638 O O . VAL A 1 78 ? 2.750 13.922 27.340 1.00 86.38 78 VAL A O 1
ATOM 641 N N . HIS A 1 79 ? 2.752 11.958 26.226 1.00 88.06 79 HIS A N 1
ATOM 642 C CA . HIS A 1 79 ? 2.685 11.031 27.373 1.00 88.06 79 HIS A CA 1
ATOM 643 C C . HIS A 1 79 ? 1.404 11.147 28.232 1.00 88.06 79 HIS A C 1
ATOM 645 O O . HIS A 1 79 ? 1.490 11.530 29.399 1.00 88.06 79 HIS A O 1
ATOM 651 N N . PRO A 1 80 ? 0.218 10.785 27.701 1.00 91.62 80 PRO A N 1
ATOM 652 C CA . PRO A 1 80 ? -1.013 10.769 28.493 1.00 91.62 80 PRO A CA 1
ATOM 653 C C . PRO A 1 80 ? -0.948 9.773 29.647 1.00 91.62 80 PRO A C 1
ATOM 655 O O . PRO A 1 80 ? -0.280 8.735 29.563 1.00 91.62 80 PRO A O 1
ATOM 658 N N . HIS A 1 81 ? -1.731 10.033 30.692 1.00 95.31 81 HIS A N 1
ATOM 659 C CA . HIS A 1 81 ? -1.997 9.004 31.687 1.00 95.31 81 HIS A CA 1
ATOM 660 C C . HIS A 1 81 ? -2.774 7.844 31.038 1.00 95.31 81 HIS A C 1
ATOM 662 O O . HIS A 1 81 ? -3.612 8.055 30.161 1.00 95.31 81 HIS A O 1
ATOM 668 N N . ILE A 1 82 ? -2.553 6.602 31.488 1.00 95.44 82 ILE A N 1
ATOM 669 C CA . ILE A 1 82 ? -3.167 5.414 30.866 1.00 95.44 82 ILE A CA 1
ATOM 670 C C . ILE A 1 82 ? -4.702 5.496 30.794 1.00 95.44 82 ILE A C 1
ATOM 672 O O . ILE A 1 82 ? -5.297 5.066 29.811 1.00 95.44 82 ILE A O 1
ATOM 676 N N . TYR A 1 83 ? -5.349 6.102 31.792 1.00 95.88 83 TYR A N 1
ATOM 677 C CA . TYR A 1 83 ? -6.800 6.319 31.781 1.00 95.88 83 TYR A CA 1
ATOM 678 C C . TYR A 1 83 ? -7.253 7.306 30.697 1.00 95.88 83 TYR A C 1
ATOM 680 O O . TYR A 1 83 ? -8.246 7.039 30.032 1.00 95.88 83 TYR A O 1
ATOM 688 N N . GLU A 1 84 ? -6.515 8.394 30.468 1.00 93.12 84 GLU A N 1
ATOM 689 C CA . GLU A 1 84 ? -6.823 9.358 29.399 1.00 93.12 84 GLU A CA 1
ATOM 690 C C . GLU A 1 84 ? -6.678 8.701 28.025 1.00 93.12 84 GLU A C 1
ATOM 692 O O . GLU A 1 84 ? -7.533 8.857 27.157 1.00 93.12 84 GLU A O 1
ATOM 697 N N . PHE A 1 85 ? -5.630 7.891 27.853 1.00 94.81 85 PHE A N 1
ATOM 698 C CA . PHE A 1 85 ? -5.426 7.126 26.629 1.00 94.81 85 PHE A CA 1
ATOM 699 C C . PHE A 1 85 ? -6.560 6.118 26.377 1.00 94.81 85 PHE A C 1
ATOM 701 O O . PHE A 1 85 ? -7.044 5.998 25.252 1.00 94.81 85 PHE A O 1
ATOM 708 N N . ILE A 1 86 ? -7.021 5.417 27.420 1.00 96.12 86 ILE A N 1
ATOM 709 C CA . ILE A 1 86 ? -8.154 4.485 27.321 1.00 96.12 86 ILE A CA 1
ATOM 710 C C . ILE A 1 86 ? -9.442 5.213 26.918 1.00 96.12 86 ILE A C 1
ATOM 712 O O . ILE A 1 86 ? -10.174 4.705 26.068 1.00 96.12 86 ILE A O 1
ATOM 716 N N . GLU A 1 87 ? -9.732 6.379 27.496 1.00 95.25 87 GLU A N 1
ATOM 717 C CA . GLU A 1 87 ? -10.922 7.151 27.117 1.00 95.25 87 GLU A CA 1
ATOM 718 C C . GLU A 1 87 ? -10.838 7.643 25.666 1.00 95.25 87 GLU A C 1
ATOM 720 O O . GLU A 1 87 ? -11.784 7.436 24.905 1.00 95.25 87 GLU A O 1
ATOM 725 N N . ALA A 1 88 ? -9.679 8.145 25.227 1.00 94.50 88 ALA A N 1
ATOM 726 C CA . ALA A 1 88 ? -9.461 8.521 23.829 1.00 94.50 88 ALA A CA 1
ATOM 727 C C . ALA A 1 88 ? -9.700 7.344 22.863 1.00 94.50 88 ALA A C 1
ATOM 729 O O . ALA A 1 88 ? -10.352 7.498 21.830 1.00 94.50 88 ALA A O 1
ATOM 730 N N . LEU A 1 89 ? -9.247 6.132 23.210 1.00 95.19 89 LEU A N 1
ATOM 731 C CA . LEU A 1 89 ? -9.515 4.930 22.410 1.00 95.19 89 LEU A CA 1
ATOM 732 C C . LEU A 1 89 ? -11.010 4.588 22.334 1.00 95.19 89 LEU A C 1
ATOM 734 O O . LEU A 1 89 ? -11.490 4.154 21.282 1.00 95.19 89 LEU A O 1
ATOM 738 N N . LYS A 1 90 ? -11.765 4.773 23.423 1.00 95.12 90 LYS A N 1
ATOM 739 C CA . LYS A 1 90 ? -13.219 4.546 23.428 1.00 95.12 90 LYS A CA 1
ATOM 740 C C . LYS A 1 90 ? -13.944 5.549 22.532 1.00 95.12 90 LYS A C 1
ATOM 742 O O . LYS A 1 90 ? -14.840 5.150 21.784 1.00 95.12 90 LYS A O 1
ATOM 747 N N . GLU A 1 91 ? -13.561 6.822 22.590 1.00 93.81 91 GLU A N 1
ATOM 748 C CA . GLU A 1 91 ? -14.127 7.885 21.751 1.00 93.81 91 GLU A CA 1
ATOM 749 C C . GLU A 1 91 ? -13.851 7.631 20.268 1.00 93.81 91 GLU A C 1
ATOM 751 O O . GLU A 1 91 ? -14.770 7.654 19.442 1.00 93.81 91 GLU A O 1
ATOM 756 N N . GLU A 1 92 ? -12.615 7.262 19.942 1.00 93.44 92 GLU A N 1
ATOM 757 C CA . GLU A 1 92 ? -12.214 6.860 18.599 1.00 93.44 92 GLU A CA 1
ATOM 758 C C . GLU A 1 92 ? -13.008 5.655 18.084 1.00 93.44 92 GLU A C 1
ATOM 760 O O . GLU A 1 92 ? -13.507 5.658 16.953 1.00 93.44 92 GLU A O 1
ATOM 765 N N . ASN A 1 93 ? -13.185 4.626 18.915 1.00 92.56 93 ASN A N 1
ATOM 766 C CA . ASN A 1 93 ? -13.986 3.460 18.556 1.00 92.56 93 ASN A CA 1
ATOM 767 C C . ASN A 1 93 ? -15.450 3.843 18.274 1.00 92.56 93 ASN A C 1
ATOM 769 O O . ASN A 1 93 ? -16.025 3.418 17.269 1.00 92.56 93 ASN A O 1
ATOM 773 N N . LYS A 1 94 ? -16.043 4.706 19.110 1.00 93.44 94 LYS A N 1
ATOM 774 C CA . LYS A 1 94 ? -17.412 5.210 18.921 1.00 93.44 94 LYS A CA 1
ATOM 775 C C . LYS A 1 94 ? -17.559 5.988 17.611 1.00 93.44 94 LYS A C 1
ATOM 777 O O . LYS A 1 94 ? -18.543 5.794 16.889 1.00 93.44 94 LYS A O 1
ATOM 782 N N . TYR A 1 95 ? -16.588 6.838 17.282 1.00 91.94 95 TYR A N 1
ATOM 783 C CA . TYR A 1 95 ? -16.575 7.571 16.019 1.00 91.94 95 TYR A CA 1
ATOM 784 C C . TYR A 1 95 ? -16.526 6.615 14.819 1.00 91.94 95 TYR A C 1
ATOM 786 O O . TYR A 1 95 ? -17.342 6.725 13.900 1.00 91.94 95 TYR A O 1
ATOM 794 N N . ASN A 1 96 ? -15.599 5.651 14.834 1.00 90.25 96 ASN A N 1
ATOM 795 C CA . ASN A 1 96 ? -15.419 4.715 13.722 1.00 90.25 96 ASN A CA 1
ATOM 796 C C . ASN A 1 96 ? -16.657 3.829 13.517 1.00 90.25 96 ASN A C 1
ATOM 798 O O . ASN A 1 96 ? -17.084 3.630 12.381 1.00 90.25 96 ASN A O 1
ATOM 802 N N . TYR A 1 97 ? -17.290 3.370 14.600 1.00 91.94 97 TYR A N 1
ATOM 803 C CA . TYR A 1 97 ? -18.535 2.604 14.526 1.00 91.94 97 TYR A CA 1
ATOM 804 C C . TYR A 1 97 ? -19.687 3.410 13.903 1.00 91.94 97 TYR A C 1
ATOM 806 O O . TYR A 1 97 ? -20.429 2.910 13.055 1.00 91.94 97 TYR A O 1
ATOM 814 N N . THR A 1 98 ? -19.814 4.687 14.272 1.00 91.69 98 THR A N 1
ATOM 815 C CA . THR A 1 98 ? -20.829 5.584 13.695 1.00 91.69 98 THR A CA 1
ATOM 816 C C . THR A 1 98 ? -20.608 5.753 12.189 1.00 91.69 98 THR A C 1
ATOM 818 O O . THR A 1 98 ? -21.518 5.542 11.393 1.00 91.69 98 THR A O 1
ATOM 821 N N . ARG A 1 99 ? -19.367 6.008 11.765 1.00 88.06 99 ARG A N 1
ATOM 822 C CA . ARG A 1 99 ? -19.003 6.104 10.340 1.00 88.06 99 ARG A CA 1
ATOM 823 C C . ARG A 1 99 ? -19.260 4.821 9.558 1.00 88.06 99 ARG A C 1
ATOM 825 O O . ARG A 1 99 ? -19.731 4.882 8.425 1.00 88.06 99 ARG A O 1
ATOM 832 N N . TYR A 1 100 ? -18.959 3.671 10.153 1.00 86.62 100 TYR A N 1
ATOM 833 C CA . TYR A 1 100 ? -19.217 2.369 9.546 1.00 86.62 100 TYR A CA 1
ATOM 834 C C . TYR A 1 100 ? -20.719 2.116 9.342 1.00 86.62 100 TYR A C 1
ATOM 836 O O . TYR A 1 100 ? -21.146 1.665 8.282 1.00 86.62 100 TYR A O 1
ATOM 844 N N . THR A 1 101 ? -21.552 2.444 10.332 1.00 89.50 101 THR A N 1
ATOM 845 C CA . THR A 1 101 ? -23.010 2.267 10.209 1.00 89.50 101 THR A CA 1
ATOM 846 C C . THR A 1 101 ? -23.625 3.227 9.182 1.00 89.50 101 THR A C 1
ATOM 848 O O . THR A 1 101 ? -24.493 2.825 8.398 1.00 89.50 101 THR A O 1
ATOM 851 N N . GLU A 1 102 ? -23.139 4.470 9.109 1.00 87.00 102 GLU A N 1
ATOM 852 C CA . GLU A 1 102 ? -23.520 5.440 8.075 1.00 87.00 102 GLU A CA 1
ATOM 853 C C . GLU A 1 102 ? -23.147 4.963 6.665 1.00 87.00 102 GLU A C 1
ATOM 855 O O . GLU A 1 102 ? -23.991 4.998 5.762 1.00 87.00 102 GLU A O 1
ATOM 860 N N . SER A 1 103 ? -21.913 4.485 6.466 1.00 81.31 103 SER A N 1
ATOM 861 C CA . SER A 1 103 ? -21.447 4.004 5.161 1.00 81.31 103 SER A CA 1
ATOM 862 C C . SER A 1 103 ? -22.228 2.771 4.706 1.00 81.31 103 SER A C 1
ATOM 864 O O . SER A 1 103 ? -22.692 2.724 3.565 1.00 81.31 103 SER A O 1
ATOM 866 N N . PHE A 1 104 ? -22.485 1.823 5.613 1.00 77.50 104 PHE A N 1
ATOM 867 C CA . PHE A 1 104 ? -23.312 0.651 5.337 1.00 77.50 104 PHE A CA 1
ATOM 868 C C . PHE A 1 104 ? -24.727 1.049 4.887 1.00 77.50 104 PHE A C 1
ATOM 870 O O . PHE A 1 104 ? -25.236 0.553 3.879 1.00 77.50 104 PHE A O 1
ATOM 877 N N . THR A 1 105 ? -25.342 2.013 5.579 1.00 75.19 105 THR A N 1
ATOM 878 C CA . THR A 1 105 ? -26.687 2.511 5.250 1.00 75.19 105 THR A CA 1
ATOM 879 C C . THR A 1 105 ? -26.739 3.157 3.860 1.00 75.19 105 THR A C 1
ATOM 881 O O . THR A 1 105 ? -27.706 2.964 3.117 1.00 75.19 105 THR A O 1
ATOM 884 N N . GLN A 1 106 ? -25.701 3.905 3.472 1.00 66.50 106 GLN A N 1
ATOM 885 C CA . GLN A 1 106 ? -25.606 4.517 2.142 1.00 66.50 106 GLN A CA 1
ATOM 886 C C . GLN A 1 106 ? -25.432 3.472 1.033 1.00 66.50 106 GLN A C 1
ATOM 888 O O . GLN A 1 106 ? -26.069 3.582 -0.017 1.00 66.50 106 GLN A O 1
ATOM 893 N N . THR A 1 107 ? -24.636 2.429 1.270 1.00 67.44 107 THR A N 1
ATOM 894 C CA . THR A 1 107 ? -24.438 1.330 0.313 1.00 67.44 107 THR A CA 1
ATOM 895 C C . THR A 1 107 ? -25.733 0.558 0.058 1.00 67.44 107 THR A C 1
ATOM 897 O O . THR A 1 107 ? -26.040 0.240 -1.089 1.00 67.44 107 THR A O 1
ATOM 900 N N . VAL A 1 108 ? -26.544 0.321 1.096 1.00 66.81 108 VAL A N 1
ATOM 901 C CA . VAL A 1 108 ? -27.869 -0.313 0.953 1.00 66.81 108 VAL A CA 1
ATOM 902 C C . VAL A 1 108 ? -28.821 0.554 0.125 1.00 66.81 108 VAL A C 1
ATOM 904 O O . VAL A 1 108 ? -29.542 0.026 -0.719 1.00 66.81 108 VAL A O 1
ATOM 907 N N . LYS A 1 109 ? -28.814 1.880 0.321 1.00 60.00 109 LYS A N 1
ATOM 908 C CA . LYS A 1 109 ? -29.652 2.803 -0.464 1.00 60.00 109 LYS A CA 1
ATOM 909 C C . LYS A 1 109 ? -29.267 2.855 -1.942 1.00 60.00 109 LYS A C 1
ATOM 911 O O . LYS A 1 109 ? -30.153 3.001 -2.764 1.00 60.00 109 LYS A O 1
ATOM 916 N N . ARG A 1 110 ? -27.979 2.726 -2.280 1.00 54.81 110 ARG A N 1
ATOM 917 C CA . ARG A 1 110 ? -27.502 2.721 -3.678 1.00 54.81 110 ARG A CA 1
ATOM 918 C C . ARG A 1 110 ? -27.852 1.445 -4.453 1.00 54.81 110 ARG A C 1
ATOM 920 O O . ARG A 1 110 ? -27.784 1.463 -5.674 1.00 54.81 110 ARG A O 1
ATOM 927 N N . LYS A 1 111 ? -28.171 0.345 -3.763 1.00 56.31 111 LYS A N 1
ATOM 928 C CA . LYS A 1 111 ? -28.535 -0.946 -4.377 1.00 56.31 111 LYS A CA 1
ATOM 929 C C . LYS A 1 111 ? -30.049 -1.133 -4.586 1.00 56.31 111 LYS A C 1
ATOM 931 O O . LYS A 1 111 ? -30.436 -2.159 -5.137 1.00 56.31 111 LYS A O 1
ATOM 936 N N . LYS A 1 112 ? -30.883 -0.202 -4.113 1.00 46.94 112 LYS A N 1
ATOM 937 C CA . LYS A 1 112 ? -32.336 -0.170 -4.351 1.00 46.94 112 LYS A CA 1
ATOM 938 C C . LYS A 1 112 ? -32.659 0.826 -5.453 1.00 46.94 112 LYS A C 1
ATOM 940 O O . LYS A 1 112 ? -33.618 0.540 -6.195 1.00 46.94 112 LYS A O 1
#

Solvent-accessible surface area (backbone atoms only — not comparable to full-atom values): 6647 Å² total; per-residue (Å²): 125,68,59,77,95,45,47,49,62,53,49,52,53,50,50,73,75,66,61,61,103,41,73,70,51,52,56,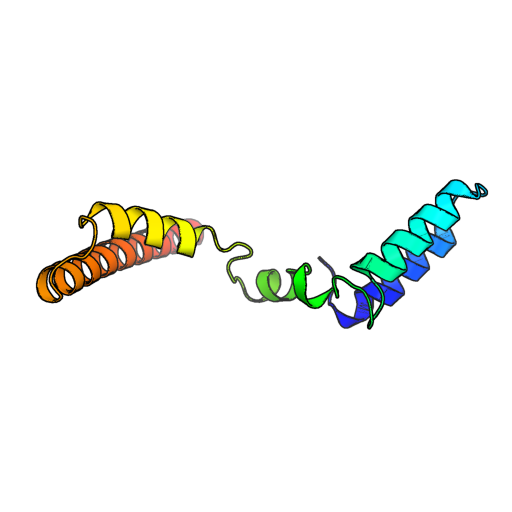52,51,51,50,49,34,55,38,37,45,36,93,86,14,82,48,30,47,86,80,75,60,52,34,68,32,59,80,65,76,45,81,85,60,66,62,66,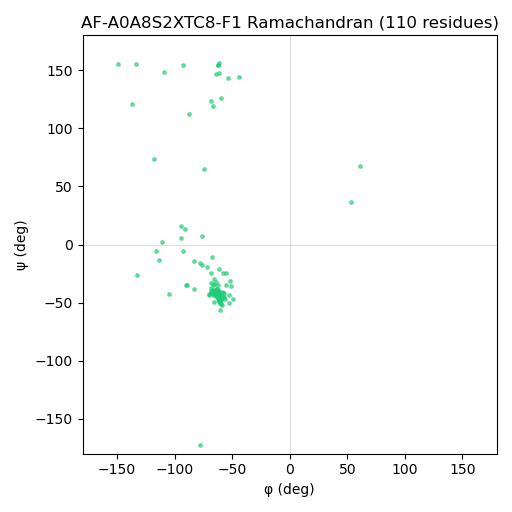58,54,52,50,53,56,55,55,56,71,70,48,69,90,84,58,56,71,67,60,50,51,50,45,53,52,54,50,49,53,52,53,52,52,53,51,54,53,52,52,54,51,55,58,60,75,76,107

Mean predicted aligned error: 7.09 Å

Foldseek 3Di:
DDDLVCQQVVLVVCCVVPQDPDPVSVVVSVCCCQQERDCNHVNYVVNQPCPVCVVVVHDPDCVVVVVLVVQLPVQDDDDDDPVSSVVSVVVSVVVVVVVVVVVVVVVVVVVD

pLDDT: mean 90.3, std 8.97, range [46.94, 97.62]